Protein AF-A0A6P0NFS7-F1 (afdb_monomer_lite)

Radius of gyration: 11.53 Å; chains: 1; bounding box: 22×24×28 Å

Structure (mmCIF, N/CA/C/O backbone):
data_AF-A0A6P0NFS7-F1
#
_entry.id   AF-A0A6P0NFS7-F1
#
loop_
_atom_site.group_PDB
_atom_site.id
_atom_site.type_symbol
_atom_site.label_atom_id
_atom_site.label_alt_id
_atom_site.label_comp_id
_atom_site.label_asym_id
_atom_site.label_entity_id
_ato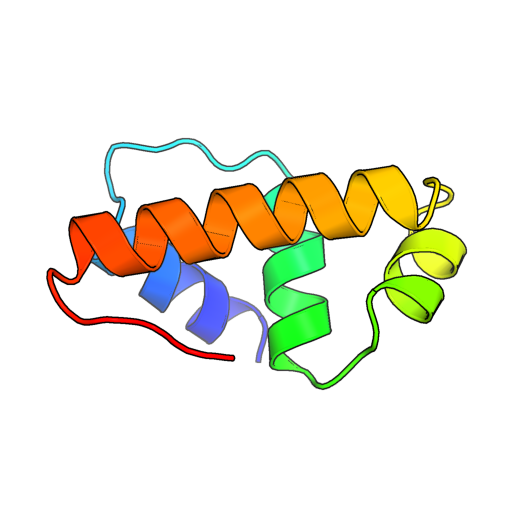m_site.label_seq_id
_atom_site.pdbx_PDB_ins_code
_atom_site.Cartn_x
_atom_site.Cartn_y
_atom_site.Cartn_z
_atom_site.occupancy
_atom_site.B_iso_or_equiv
_atom_site.auth_seq_id
_atom_site.auth_comp_id
_atom_site.auth_asym_id
_atom_site.auth_atom_id
_atom_site.pdbx_PDB_model_num
ATOM 1 N N . MET A 1 1 ? 11.384 -4.127 9.193 1.00 57.22 1 MET A N 1
ATOM 2 C CA . MET A 1 1 ? 11.327 -3.700 7.775 1.00 57.22 1 MET A CA 1
ATOM 3 C C . MET A 1 1 ? 10.078 -4.219 7.056 1.00 57.22 1 MET A C 1
ATOM 5 O O . MET A 1 1 ? 9.246 -3.381 6.762 1.00 57.22 1 MET A O 1
ATOM 9 N N . ALA A 1 2 ? 9.847 -5.529 6.873 1.00 62.59 2 ALA A N 1
ATOM 10 C CA . ALA A 1 2 ? 8.544 -6.031 6.373 1.00 62.59 2 ALA A CA 1
ATOM 11 C C . ALA A 1 2 ? 7.477 -6.201 7.474 1.00 62.59 2 ALA A C 1
ATOM 13 O O . ALA A 1 2 ? 6.303 -5.902 7.278 1.00 62.59 2 ALA A O 1
ATOM 14 N N . ASP A 1 3 ? 7.917 -6.632 8.657 1.00 65.81 3 ASP A N 1
ATOM 15 C CA . ASP A 1 3 ? 7.056 -6.901 9.815 1.00 65.81 3 ASP A CA 1
ATOM 16 C C . ASP A 1 3 ? 6.310 -5.644 10.304 1.00 65.81 3 ASP A C 1
ATOM 18 O O . ASP A 1 3 ? 5.117 -5.675 10.575 1.00 65.81 3 ASP A O 1
ATOM 22 N N . GLU A 1 4 ? 6.987 -4.491 10.300 1.00 74.81 4 GLU A N 1
ATOM 23 C CA . GLU A 1 4 ? 6.390 -3.199 10.665 1.00 74.81 4 GLU A CA 1
ATOM 24 C C . GLU A 1 4 ? 5.330 -2.744 9.659 1.00 74.81 4 GLU A C 1
ATOM 26 O O . GLU A 1 4 ? 4.299 -2.198 10.044 1.00 74.81 4 GLU A O 1
ATOM 31 N N . ALA A 1 5 ? 5.567 -2.988 8.369 1.00 76.06 5 ALA A N 1
ATOM 32 C CA . ALA A 1 5 ? 4.617 -2.660 7.319 1.00 76.06 5 ALA A CA 1
ATOM 33 C C . ALA A 1 5 ? 3.330 -3.492 7.494 1.00 76.06 5 ALA A C 1
ATOM 35 O O . ALA A 1 5 ? 2.219 -2.960 7.464 1.00 76.06 5 ALA A O 1
ATOM 36 N N . LEU A 1 6 ? 3.479 -4.785 7.782 1.00 75.94 6 LEU A N 1
ATOM 37 C CA . LEU A 1 6 ? 2.362 -5.673 8.095 1.00 75.94 6 LEU A CA 1
ATOM 38 C C . LEU A 1 6 ? 1.620 -5.282 9.375 1.00 75.94 6 LEU A C 1
ATOM 40 O O . LEU A 1 6 ? 0.393 -5.239 9.366 1.00 75.94 6 LEU A O 1
ATOM 44 N N . ALA A 1 7 ? 2.336 -4.909 10.436 1.00 80.38 7 ALA A N 1
ATOM 45 C CA . ALA A 1 7 ? 1.728 -4.449 11.685 1.00 80.38 7 ALA A CA 1
ATOM 46 C C . ALA A 1 7 ? 0.886 -3.171 11.501 1.00 80.38 7 ALA A C 1
ATOM 48 O O . ALA A 1 7 ? -0.165 -3.012 12.130 1.00 80.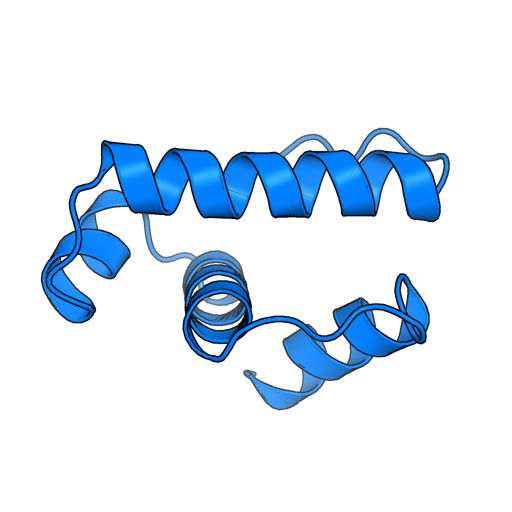38 7 ALA A O 1
ATOM 49 N N . VAL A 1 8 ? 1.317 -2.267 10.613 1.00 80.69 8 VAL A N 1
ATOM 50 C CA . VAL A 1 8 ? 0.541 -1.078 10.228 1.00 80.69 8 VAL A CA 1
ATOM 51 C C . VAL A 1 8 ? -0.731 -1.481 9.477 1.00 80.69 8 VAL A C 1
ATOM 53 O O . VAL A 1 8 ? -1.802 -0.951 9.772 1.00 80.69 8 VAL A O 1
ATOM 56 N N . LEU A 1 9 ? -0.647 -2.431 8.541 1.00 76.94 9 LEU A N 1
ATOM 57 C CA . LEU A 1 9 ? -1.820 -2.931 7.819 1.00 76.94 9 LEU A CA 1
ATOM 58 C C . LEU A 1 9 ? -2.816 -3.635 8.745 1.00 76.94 9 LEU A C 1
ATOM 60 O O . LEU A 1 9 ? -4.007 -3.356 8.642 1.00 76.94 9 LEU A O 1
ATOM 64 N N . ASP A 1 10 ? -2.340 -4.470 9.665 1.00 78.62 10 ASP A N 1
ATOM 65 C CA . ASP A 1 10 ? -3.164 -5.183 10.647 1.00 78.62 10 ASP A CA 1
ATOM 66 C C . ASP A 1 10 ? -3.859 -4.211 11.616 1.00 78.62 10 ASP A C 1
ATOM 68 O O . ASP A 1 10 ? -5.055 -4.316 11.873 1.00 78.6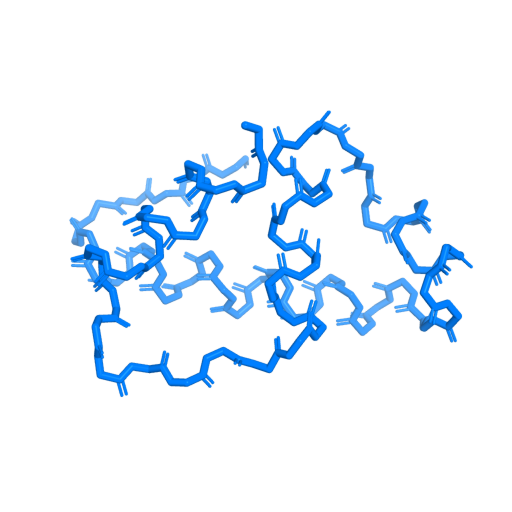2 10 ASP A O 1
ATOM 72 N N . THR A 1 11 ? -3.152 -3.162 12.050 1.00 79.62 11 THR A N 1
ATOM 73 C CA . THR A 1 11 ? -3.727 -2.092 12.883 1.00 79.62 11 THR A CA 1
ATOM 74 C C . THR A 1 11 ? -4.848 -1.332 12.173 1.00 79.62 11 THR A C 1
ATOM 76 O O . THR A 1 11 ? -5.831 -0.932 12.800 1.00 79.62 11 THR A O 1
ATOM 79 N N . ILE A 1 12 ? -4.695 -1.072 10.873 1.00 78.06 12 ILE A N 1
ATOM 80 C CA . ILE A 1 12 ? -5.622 -0.215 10.123 1.00 78.06 12 ILE A CA 1
ATOM 81 C C . ILE A 1 12 ? -6.779 -1.027 9.524 1.00 78.06 12 ILE A C 1
ATOM 83 O O . ILE A 1 12 ? -7.904 -0.531 9.429 1.00 78.06 12 ILE A O 1
ATOM 87 N N . LEU A 1 13 ? -6.512 -2.260 9.098 1.00 76.31 13 LEU A N 1
ATOM 88 C CA . LEU A 1 13 ? -7.439 -3.146 8.398 1.00 76.31 13 LEU A CA 1
ATOM 89 C C . LEU A 1 13 ? -7.365 -4.582 8.965 1.00 76.31 13 LEU A C 1
ATOM 91 O O . LEU A 1 13 ? -7.040 -5.507 8.222 1.00 76.31 13 LEU A O 1
ATOM 95 N N . PRO A 1 14 ? -7.733 -4.794 10.244 1.00 70.00 14 PRO A N 1
ATOM 96 C CA . PRO A 1 14 ? -7.644 -6.107 10.900 1.00 70.00 14 PRO A CA 1
ATOM 97 C C . PRO A 1 14 ? -8.588 -7.161 10.295 1.00 70.00 14 PRO A C 1
ATOM 99 O O . PRO A 1 14 ? -8.361 -8.358 10.421 1.00 70.00 14 PRO A O 1
ATOM 102 N N . ASP A 1 15 ? -9.654 -6.726 9.618 1.00 70.44 15 ASP A N 1
ATOM 103 C CA . ASP A 1 15 ? -10.655 -7.607 8.996 1.00 70.44 15 ASP A CA 1
ATOM 104 C C . ASP A 1 15 ? -10.338 -7.921 7.521 1.00 70.44 15 ASP A C 1
ATOM 106 O O . ASP A 1 15 ? -11.111 -8.577 6.821 1.00 70.44 15 ASP A O 1
ATOM 110 N N . TYR A 1 16 ? -9.217 -7.411 6.999 1.00 70.19 16 TYR A N 1
ATOM 111 C CA . TYR A 1 16 ? -8.885 -7.538 5.588 1.00 70.19 16 TYR A CA 1
ATOM 112 C C . TYR A 1 16 ? -7.713 -8.488 5.371 1.00 70.19 16 TYR A C 1
ATOM 114 O O . TYR A 1 16 ? -6.570 -8.211 5.719 1.00 70.19 16 TYR A O 1
ATOM 122 N N . SER A 1 17 ? -8.002 -9.601 4.704 1.00 67.38 17 SER A N 1
ATOM 123 C CA . SER A 1 17 ? -6.988 -10.529 4.220 1.00 67.38 17 SER A CA 1
ATOM 124 C C . SER A 1 17 ? -6.320 -9.935 2.983 1.00 67.38 17 SER A C 1
ATOM 126 O O . SER A 1 17 ? -6.830 -10.016 1.860 1.00 67.38 17 SER A O 1
ATOM 128 N N . PHE A 1 18 ? -5.164 -9.312 3.189 1.00 72.69 18 PHE A N 1
ATOM 129 C CA . PHE A 1 18 ? -4.286 -8.959 2.086 1.00 72.69 18 PHE A CA 1
ATOM 130 C C . PHE A 1 18 ? -3.799 -10.244 1.413 1.00 72.69 18 PHE A C 1
ATOM 132 O O . PHE A 1 18 ? -3.529 -11.254 2.054 1.00 72.69 18 PHE A O 1
ATOM 139 N N . SER A 1 19 ? -3.735 -10.233 0.085 1.00 77.00 19 SER A N 1
ATOM 140 C CA . SER A 1 19 ? -3.050 -11.305 -0.634 1.00 77.00 19 SER A CA 1
ATOM 141 C C . SER A 1 19 ? -1.542 -11.111 -0.502 1.00 77.00 19 SER A C 1
ATOM 143 O O . SER A 1 19 ? -1.090 -9.969 -0.492 1.00 77.00 19 SER A O 1
ATOM 145 N N . ASN A 1 20 ? -0.772 -12.198 -0.571 1.00 79.25 20 ASN A N 1
ATOM 146 C CA . ASN A 1 20 ? 0.698 -12.180 -0.536 1.00 79.25 20 ASN A CA 1
ATOM 147 C C . ASN A 1 20 ? 1.310 -11.095 -1.447 1.00 79.25 20 ASN A C 1
ATOM 149 O O . ASN A 1 20 ? 2.298 -10.451 -1.109 1.00 79.25 20 ASN A O 1
ATOM 153 N N . LEU A 1 21 ? 0.682 -10.845 -2.603 1.00 81.62 21 LEU A N 1
ATOM 154 C CA . LEU A 1 21 ? 1.065 -9.771 -3.516 1.00 81.62 21 LEU A CA 1
ATOM 155 C C . LEU A 1 21 ? 0.816 -8.364 -2.953 1.00 81.62 21 LEU A C 1
ATOM 157 O O . LEU A 1 21 ? 1.661 -7.498 -3.107 1.00 81.62 21 LEU A O 1
ATOM 161 N N . GLN A 1 22 ? -0.337 -8.111 -2.338 1.00 81.75 22 GLN A N 1
ATOM 162 C CA . GLN A 1 22 ? -0.663 -6.820 -1.725 1.00 81.75 22 GLN A CA 1
ATOM 163 C C . GLN A 1 22 ? 0.313 -6.477 -0.597 1.00 81.75 22 GLN A C 1
ATOM 165 O O . GLN A 1 22 ? 0.789 -5.345 -0.535 1.00 81.75 22 GLN A O 1
ATOM 170 N N . GLU A 1 23 ? 0.650 -7.462 0.234 1.00 84.25 23 GLU A N 1
ATOM 171 C CA . GLU A 1 23 ? 1.641 -7.326 1.307 1.00 84.25 23 GLU A CA 1
ATOM 172 C C . GLU A 1 23 ? 3.035 -7.068 0.732 1.00 84.25 23 GLU A C 1
ATOM 174 O O . GLU A 1 23 ? 3.718 -6.147 1.170 1.00 84.25 23 GLU A O 1
ATOM 179 N N . THR A 1 24 ? 3.420 -7.813 -0.311 1.00 84.12 24 THR A N 1
ATOM 180 C CA . THR A 1 24 ? 4.703 -7.621 -1.005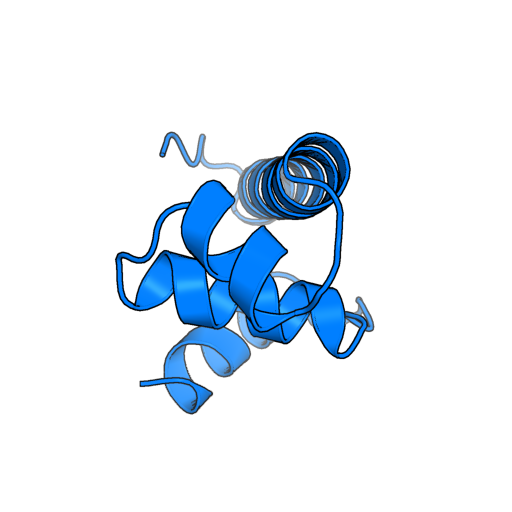 1.00 84.12 24 THR A CA 1
ATOM 181 C C . THR A 1 24 ? 4.785 -6.229 -1.623 1.00 84.12 24 THR A C 1
ATOM 183 O O . THR A 1 24 ? 5.740 -5.507 -1.376 1.00 84.12 24 THR A O 1
ATOM 186 N N . VAL A 1 25 ? 3.765 -5.797 -2.371 1.00 85.50 25 VAL A N 1
ATOM 187 C CA . VAL A 1 25 ? 3.719 -4.455 -2.972 1.00 85.50 25 VAL A CA 1
ATOM 188 C C . VAL A 1 25 ? 3.804 -3.379 -1.901 1.00 85.50 25 VAL A C 1
ATOM 190 O O . VAL A 1 25 ? 4.509 -2.392 -2.093 1.00 85.50 25 VAL A O 1
ATOM 193 N N . PHE A 1 26 ? 3.100 -3.552 -0.783 1.00 83.88 26 PHE A N 1
ATOM 194 C CA . PHE A 1 26 ? 3.158 -2.603 0.319 1.00 83.88 26 PHE A CA 1
ATOM 195 C C . PHE A 1 26 ? 4.549 -2.551 0.950 1.00 83.88 26 PHE A C 1
ATOM 197 O O . PHE A 1 26 ? 5.086 -1.458 1.092 1.00 83.88 26 PHE A O 1
ATOM 204 N N . CYS A 1 27 ? 5.146 -3.703 1.258 1.00 84.00 27 CYS A N 1
ATOM 205 C CA . CYS A 1 27 ? 6.491 -3.803 1.817 1.00 84.00 27 CYS A CA 1
ATOM 206 C C . CYS A 1 27 ? 7.538 -3.184 0.887 1.00 84.00 27 CYS A C 1
ATOM 208 O O . CYS A 1 27 ? 8.298 -2.322 1.304 1.00 84.00 27 CYS A O 1
ATOM 210 N N . GLU A 1 28 ? 7.522 -3.532 -0.397 1.00 85.62 28 GLU A N 1
ATOM 211 C CA . GLU A 1 28 ? 8.486 -3.008 -1.361 1.00 85.62 28 GLU A CA 1
ATOM 212 C C . GLU A 1 28 ? 8.334 -1.486 -1.540 1.00 85.62 28 GLU A C 1
ATOM 214 O O . GLU A 1 28 ? 9.318 -0.750 -1.602 1.00 85.62 28 GLU A O 1
ATOM 219 N N . VAL A 1 29 ? 7.091 -0.988 -1.580 1.00 84.31 29 VAL A N 1
ATOM 220 C CA . VAL A 1 29 ? 6.808 0.455 -1.593 1.00 84.31 29 VAL A CA 1
ATOM 221 C C . VAL A 1 29 ? 7.293 1.127 -0.310 1.00 84.31 29 VAL A C 1
ATOM 223 O O . VAL A 1 29 ? 7.795 2.251 -0.372 1.00 84.31 29 VAL A O 1
ATOM 226 N N . TRP A 1 30 ? 7.121 0.468 0.833 1.00 83.38 30 TRP A N 1
ATOM 227 C CA . TRP A 1 30 ? 7.570 0.936 2.141 1.00 83.38 30 TRP A CA 1
ATOM 228 C C . TRP A 1 30 ? 9.098 1.007 2.221 1.00 83.38 30 TRP A C 1
ATOM 230 O O . TRP A 1 30 ? 9.646 1.946 2.791 1.00 83.38 30 TRP A O 1
ATOM 240 N N . GLU A 1 31 ? 9.788 0.076 1.564 1.00 82.88 31 GLU A N 1
ATOM 241 C CA . GLU A 1 31 ? 11.244 0.070 1.388 1.00 82.88 31 GLU A CA 1
ATOM 242 C C . GLU A 1 31 ? 11.744 1.110 0.366 1.00 82.88 31 GLU A C 1
ATOM 244 O O . GLU A 1 31 ? 12.948 1.275 0.184 1.00 82.88 31 GLU A O 1
ATOM 249 N N . GLY A 1 32 ? 10.839 1.854 -0.279 1.00 82.81 32 GLY A N 1
ATOM 250 C CA . GLY A 1 32 ? 11.173 2.921 -1.224 1.00 82.81 32 GLY A CA 1
ATOM 251 C C . GLY A 1 32 ? 11.317 2.465 -2.676 1.00 82.81 32 GLY A C 1
ATOM 252 O O . GLY A 1 32 ? 11.709 3.268 -3.526 1.00 82.81 32 GLY A O 1
ATOM 253 N N . LYS A 1 33 ? 10.969 1.212 -2.994 1.00 85.19 33 LYS A N 1
ATOM 254 C CA . LYS A 1 33 ? 10.979 0.716 -4.374 1.00 85.19 33 LYS A CA 1
ATOM 255 C C . LYS A 1 33 ? 9.825 1.302 -5.178 1.00 85.19 33 LYS A C 1
ATOM 257 O O . LYS A 1 33 ? 8.740 1.618 -4.673 1.00 85.19 33 LYS A O 1
ATOM 262 N N . THR A 1 34 ? 10.058 1.450 -6.477 1.00 86.50 34 THR A N 1
ATOM 263 C CA . THR A 1 34 ? 9.037 1.955 -7.398 1.00 86.50 34 THR A CA 1
ATOM 264 C C . THR A 1 34 ? 8.114 0.833 -7.865 1.00 86.50 34 THR A C 1
ATOM 266 O O . THR A 1 34 ? 8.508 -0.325 -7.947 1.00 86.50 34 THR A O 1
ATOM 269 N N . TYR A 1 35 ? 6.880 1.174 -8.248 1.00 85.25 35 TYR A N 1
ATOM 270 C CA . TYR A 1 35 ? 5.930 0.193 -8.789 1.00 85.25 35 TYR A CA 1
ATOM 271 C C . TYR A 1 35 ? 6.460 -0.548 -10.028 1.00 85.25 35 TYR A C 1
ATOM 273 O O . TYR A 1 35 ? 6.036 -1.670 -10.279 1.00 85.25 35 TYR A O 1
ATOM 281 N N . ALA A 1 36 ? 7.386 0.061 -10.779 1.00 85.69 36 ALA A N 1
ATOM 282 C CA . ALA A 1 36 ? 8.055 -0.575 -11.909 1.00 85.69 36 ALA A CA 1
ATOM 283 C C . ALA A 1 36 ? 8.996 -1.702 -11.455 1.00 85.69 36 ALA A C 1
ATOM 285 O O . ALA A 1 36 ? 8.875 -2.817 -11.946 1.00 85.69 36 ALA A O 1
ATOM 286 N N . GLU A 1 37 ? 9.855 -1.448 -10.464 1.00 88.19 37 GLU A N 1
ATOM 287 C CA . GLU A 1 37 ? 10.774 -2.472 -9.947 1.00 88.19 37 GLU A CA 1
ATOM 288 C C . GLU A 1 37 ? 10.033 -3.630 -9.282 1.00 88.19 37 GLU A C 1
ATOM 290 O O . GLU A 1 37 ? 10.407 -4.788 -9.433 1.00 88.19 37 GLU A O 1
ATOM 295 N N . ILE A 1 38 ? 8.933 -3.333 -8.591 1.00 87.62 38 ILE A N 1
ATOM 296 C CA . ILE A 1 38 ? 8.088 -4.354 -7.964 1.00 87.62 38 ILE A CA 1
ATOM 297 C C . ILE A 1 38 ? 7.406 -5.218 -9.027 1.00 87.62 38 ILE A C 1
ATOM 299 O O . ILE A 1 38 ? 7.298 -6.431 -8.866 1.00 87.62 38 ILE A O 1
ATOM 303 N N . ALA A 1 39 ? 6.949 -4.598 -10.116 1.00 88.06 39 ALA A N 1
ATOM 304 C CA . ALA A 1 39 ? 6.352 -5.289 -11.250 1.00 88.06 39 ALA A CA 1
ATOM 305 C C . ALA A 1 39 ? 7.357 -6.238 -11.912 1.00 88.06 39 ALA A C 1
ATOM 307 O O . ALA A 1 39 ? 7.040 -7.410 -12.101 1.00 88.06 39 ALA A O 1
ATOM 308 N N . GLU A 1 40 ? 8.582 -5.774 -12.159 1.00 8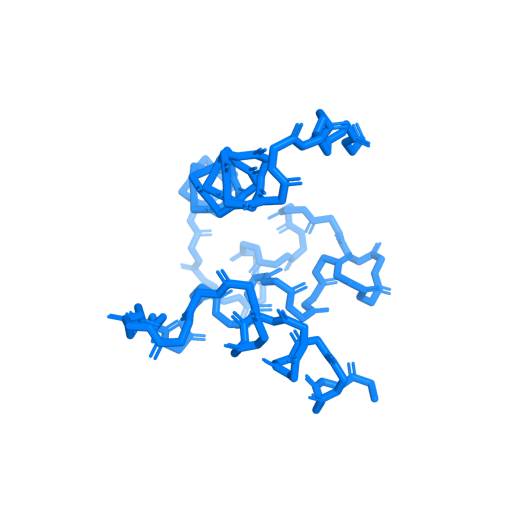7.81 40 GLU A N 1
ATOM 309 C CA . GLU A 1 40 ? 9.659 -6.616 -12.689 1.00 87.81 40 GLU A CA 1
ATOM 310 C C . GLU A 1 40 ? 10.052 -7.739 -11.719 1.00 87.81 40 GLU A C 1
ATOM 312 O O . GLU A 1 40 ? 10.156 -8.893 -12.128 1.00 87.81 40 GLU A O 1
ATOM 317 N N . SER A 1 41 ? 10.189 -7.430 -10.429 1.00 84.06 41 SER A N 1
ATOM 318 C CA . SER A 1 41 ? 10.561 -8.390 -9.380 1.00 84.06 41 SER A CA 1
ATOM 319 C C . SER A 1 41 ? 9.505 -9.485 -9.185 1.00 84.06 41 SER A C 1
ATOM 321 O O . SER A 1 41 ? 9.831 -10.664 -9.052 1.00 84.06 41 SER A O 1
ATOM 323 N N . CYS A 1 42 ? 8.222 -9.118 -9.214 1.00 81.44 42 CYS A N 1
ATOM 324 C CA . CYS A 1 42 ? 7.121 -10.060 -9.025 1.00 81.44 42 CYS A CA 1
ATOM 325 C C . CYS A 1 42 ? 6.605 -10.677 -10.342 1.00 81.44 42 CYS A C 1
ATOM 327 O O . CYS A 1 42 ? 5.736 -11.546 -10.295 1.00 81.44 42 CYS A O 1
ATOM 329 N N . GLY A 1 43 ? 7.099 -10.236 -11.504 1.00 83.75 43 GLY A N 1
ATOM 330 C CA . GLY A 1 43 ? 6.635 -10.690 -12.821 1.00 83.75 43 GLY 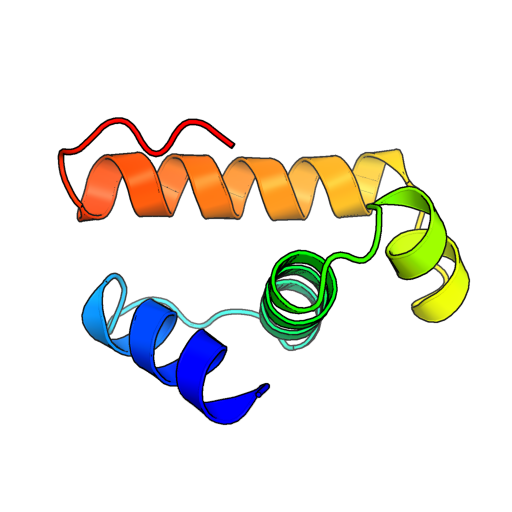A CA 1
ATOM 331 C C . GLY A 1 43 ? 5.217 -10.233 -13.189 1.00 83.75 43 GLY A C 1
ATOM 332 O O . GLY A 1 43 ? 4.550 -10.884 -13.993 1.00 83.75 43 GLY A O 1
ATOM 333 N N . TYR A 1 44 ? 4.738 -9.137 -12.596 1.00 86.69 44 TYR A N 1
ATOM 334 C CA . TYR A 1 44 ? 3.440 -8.537 -12.922 1.00 86.69 44 TYR A CA 1
ATOM 335 C C . TYR A 1 44 ? 3.608 -7.321 -13.829 1.00 86.69 44 TYR A C 1
ATOM 337 O O . TYR A 1 44 ? 4.687 -6.757 -13.962 1.00 86.69 44 TYR A O 1
ATOM 345 N N . GLU A 1 45 ? 2.512 -6.857 -14.424 1.00 87.19 45 GLU A N 1
ATOM 346 C CA . GLU A 1 45 ? 2.523 -5.580 -15.130 1.00 87.19 45 GLU A CA 1
ATOM 347 C C . GLU A 1 45 ? 2.574 -4.395 -14.159 1.00 87.19 45 GLU A C 1
ATOM 349 O O . GLU A 1 45 ? 1.890 -4.379 -13.131 1.00 87.19 45 GLU A O 1
ATOM 354 N N . HIS A 1 46 ? 3.306 -3.341 -14.538 1.00 86.94 46 HIS A N 1
ATOM 355 C CA . HIS A 1 46 ? 3.352 -2.077 -13.794 1.00 86.94 46 HIS A CA 1
ATOM 356 C C . HIS A 1 46 ? 1.943 -1.573 -13.474 1.00 86.94 46 HIS A C 1
ATOM 358 O O . HIS A 1 46 ? 1.658 -1.228 -12.328 1.00 86.94 46 HIS A O 1
ATOM 364 N N . SER A 1 47 ? 1.050 -1.543 -14.471 1.00 87.62 47 SER A N 1
ATOM 365 C CA . SER A 1 47 ? -0.334 -1.096 -14.280 1.00 87.62 47 SER A CA 1
ATOM 366 C C . SER A 1 47 ? -1.042 -1.900 -13.197 1.00 87.62 47 SER A C 1
ATOM 368 O O . SER A 1 47 ? -1.728 -1.305 -12.377 1.00 87.62 47 SER A O 1
ATOM 370 N N . TYR A 1 48 ? -0.818 -3.215 -13.130 1.00 88.12 48 TYR A N 1
ATOM 371 C CA . TYR A 1 48 ? -1.415 -4.071 -12.109 1.00 88.12 48 TYR A CA 1
ATOM 372 C C . TYR A 1 48 ? -0.881 -3.751 -10.710 1.00 88.12 48 TYR A C 1
ATOM 374 O O . TYR A 1 48 ? -1.668 -3.521 -9.795 1.00 88.12 48 TYR A O 1
ATOM 382 N N . ILE A 1 49 ? 0.440 -3.637 -10.546 1.00 87.81 49 ILE A N 1
ATOM 383 C CA . ILE A 1 49 ? 1.059 -3.249 -9.268 1.00 87.81 49 ILE A CA 1
ATOM 384 C C . ILE A 1 49 ? 0.596 -1.860 -8.816 1.00 87.81 49 ILE A C 1
ATOM 386 O O . ILE A 1 49 ? 0.303 -1.646 -7.638 1.00 87.81 49 ILE A O 1
ATOM 390 N N . ARG A 1 50 ? 0.482 -0.915 -9.753 1.00 86.31 50 ARG A N 1
ATOM 391 C CA . ARG A 1 50 ? -0.038 0.426 -9.486 1.00 86.31 50 ARG A CA 1
ATOM 392 C C . ARG A 1 50 ? -1.497 0.380 -9.040 1.00 86.31 50 ARG A C 1
ATOM 394 O O . ARG A 1 50 ? -1.843 1.085 -8.098 1.00 86.31 50 ARG A O 1
ATOM 401 N N . ASP A 1 51 ? -2.328 -0.442 -9.674 1.00 88.44 51 ASP A N 1
ATOM 402 C CA . ASP A 1 51 ? -3.736 -0.629 -9.308 1.00 88.44 51 ASP A CA 1
ATOM 403 C C . ASP A 1 51 ? -3.870 -1.233 -7.904 1.00 88.44 51 ASP A C 1
ATOM 405 O O . ASP A 1 51 ? -4.652 -0.755 -7.078 1.00 88.44 51 ASP A O 1
ATOM 409 N N . VAL A 1 52 ? -3.055 -2.252 -7.615 1.00 86.19 52 VAL A N 1
ATOM 410 C CA . VAL A 1 52 ? -2.970 -2.913 -6.309 1.00 86.19 52 VAL A CA 1
ATOM 411 C C . VAL A 1 52 ? -2.547 -1.911 -5.236 1.00 86.19 52 VAL A C 1
ATOM 413 O O . VAL A 1 52 ? -3.253 -1.754 -4.240 1.00 86.19 52 VAL A O 1
ATOM 416 N N . GLY A 1 53 ? -1.456 -1.176 -5.461 1.00 84.69 53 GLY A N 1
ATOM 417 C CA . GLY A 1 53 ? -0.976 -0.143 -4.545 1.00 84.69 53 GLY A CA 1
ATOM 418 C C . GLY A 1 53 ? -1.982 0.993 -4.357 1.00 84.69 53 GLY A C 1
ATOM 419 O O . GLY A 1 53 ? -2.204 1.434 -3.232 1.00 84.69 53 GLY A O 1
ATOM 420 N N . PHE A 1 54 ? -2.646 1.441 -5.426 1.00 84.56 54 PHE A N 1
ATOM 421 C CA . PHE A 1 54 ? -3.666 2.489 -5.355 1.00 84.56 54 PHE A CA 1
ATOM 422 C C . PHE A 1 54 ? -4.879 2.048 -4.532 1.00 84.56 54 PHE A C 1
ATOM 424 O O . PHE A 1 54 ? -5.316 2.787 -3.651 1.00 84.56 54 PHE A O 1
ATOM 431 N N . LYS A 1 55 ? -5.383 0.827 -4.752 1.00 83.50 55 LYS A N 1
ATOM 432 C CA . LYS A 1 55 ? -6.460 0.241 -3.936 1.00 83.50 55 LYS A CA 1
ATOM 433 C C . LYS A 1 55 ? -6.062 0.144 -2.467 1.00 83.50 55 LYS A C 1
ATOM 435 O O . LYS A 1 55 ? -6.894 0.419 -1.603 1.00 83.50 55 LYS A O 1
ATOM 440 N N . LEU A 1 56 ? -4.808 -0.209 -2.188 1.00 81.88 56 LEU A N 1
ATOM 441 C CA . LEU A 1 56 ? -4.274 -0.288 -0.831 1.00 81.88 56 LEU A CA 1
ATOM 442 C C . LEU A 1 56 ? -4.252 1.095 -0.161 1.00 81.88 56 LEU A C 1
ATOM 444 O O . LEU A 1 56 ? -4.855 1.271 0.896 1.00 81.88 56 LEU A O 1
ATOM 448 N N . TRP A 1 57 ? -3.662 2.101 -0.815 1.00 81.75 57 TRP A N 1
ATOM 449 C CA . TRP A 1 57 ? -3.608 3.478 -0.308 1.00 81.75 57 TRP A CA 1
ATOM 450 C C . TRP A 1 57 ? -4.984 4.116 -0.154 1.00 81.75 57 TRP A C 1
ATOM 452 O O . TRP A 1 57 ? -5.236 4.810 0.829 1.00 81.75 57 TRP A O 1
ATOM 462 N N . GLN A 1 58 ? -5.898 3.866 -1.089 1.00 82.44 58 GLN A N 1
ATOM 463 C CA . GLN A 1 58 ? -7.266 4.362 -0.998 1.00 82.44 58 GLN A CA 1
ATOM 464 C C . GLN A 1 58 ? -7.973 3.791 0.236 1.00 82.44 58 GLN A C 1
ATOM 466 O O . GLN A 1 58 ? -8.640 4.532 0.954 1.00 82.44 58 GLN A O 1
ATOM 471 N N . ARG A 1 59 ? -7.797 2.497 0.522 1.00 78.69 59 ARG A N 1
ATOM 472 C CA . ARG A 1 59 ? -8.371 1.857 1.714 1.00 78.69 59 ARG A CA 1
ATOM 473 C C . ARG A 1 59 ? -7.721 2.344 2.997 1.00 78.69 59 ARG A C 1
ATOM 475 O O . ARG A 1 59 ? -8.446 2.667 3.929 1.00 78.69 59 ARG A O 1
ATOM 482 N N . LEU A 1 60 ? -6.395 2.459 3.021 1.00 78.50 60 LEU A N 1
ATOM 483 C CA . LEU A 1 60 ? -5.651 3.058 4.130 1.00 78.50 60 LEU A CA 1
ATOM 484 C C . LEU A 1 60 ? -6.174 4.464 4.435 1.00 78.50 60 LEU A C 1
ATOM 486 O O . LEU A 1 60 ? -6.500 4.759 5.576 1.00 78.50 60 LEU A O 1
ATOM 490 N N . SER A 1 61 ? -6.347 5.299 3.410 1.00 80.56 61 SER A N 1
ATOM 491 C CA . SER A 1 61 ? -6.893 6.656 3.531 1.00 80.56 61 SER A CA 1
ATOM 492 C C . SER A 1 61 ? -8.316 6.677 4.109 1.00 80.56 61 SER A C 1
ATOM 494 O O . SER A 1 61 ? -8.643 7.503 4.963 1.00 80.56 61 SER A O 1
ATOM 496 N N . VAL A 1 62 ? -9.165 5.727 3.700 1.00 79.12 62 VAL A N 1
ATOM 497 C CA . VAL A 1 62 ? -10.525 5.572 4.243 1.00 79.12 62 VAL A CA 1
ATOM 498 C C . VAL A 1 62 ? -10.500 5.098 5.700 1.00 79.12 62 VAL A C 1
ATOM 500 O O . VAL A 1 62 ? -11.198 5.669 6.537 1.00 79.12 62 VAL A O 1
ATOM 503 N N . ALA A 1 63 ? -9.697 4.083 6.013 1.00 76.31 63 ALA A N 1
ATOM 504 C CA . ALA A 1 63 ? -9.625 3.467 7.335 1.00 76.31 63 ALA A CA 1
ATOM 505 C C . ALA A 1 63 ? -8.968 4.388 8.375 1.00 76.31 63 ALA A C 1
ATOM 507 O O . ALA A 1 63 ? -9.484 4.542 9.480 1.00 76.31 63 ALA A O 1
ATOM 508 N N . LEU A 1 64 ? -7.902 5.095 7.993 1.00 71.56 64 LEU A N 1
ATOM 509 C CA . LEU A 1 64 ? -7.254 6.111 8.825 1.00 71.56 64 LEU A CA 1
ATOM 510 C C . LEU A 1 64 ? -8.103 7.383 8.973 1.00 71.56 64 LEU A C 1
ATOM 512 O O . LEU A 1 64 ? -7.759 8.248 9.778 1.00 71.56 64 LEU A O 1
ATOM 516 N N . LYS A 1 65 ? -9.178 7.544 8.179 1.00 67.62 65 LYS A N 1
ATOM 517 C CA . LYS A 1 65 ? -9.950 8.797 8.025 1.00 67.62 65 LYS A CA 1
ATOM 518 C C . LYS A 1 65 ? -9.074 10.036 7.782 1.00 67.62 65 LYS A C 1
ATOM 520 O O . LYS A 1 65 ? -9.519 11.170 7.953 1.00 67.62 65 LYS A O 1
ATOM 525 N N . GLN A 1 66 ? -7.830 9.822 7.379 1.00 58.38 66 GLN A N 1
ATOM 526 C CA . GLN A 1 66 ? -6.838 10.835 7.087 1.00 58.38 66 GLN A CA 1
ATOM 527 C C . GLN A 1 66 ? -6.378 10.599 5.665 1.00 58.38 66 GLN A C 1
ATOM 529 O O . GLN A 1 66 ? -6.154 9.465 5.248 1.00 58.38 66 GLN A O 1
ATOM 534 N N . LYS A 1 67 ? -6.259 11.686 4.908 1.00 48.66 67 LYS A N 1
ATOM 535 C CA . LYS A 1 67 ? -5.858 11.625 3.512 1.00 48.66 67 LYS A CA 1
ATOM 536 C C . LYS A 1 67 ? -4.404 11.162 3.451 1.00 48.66 67 LYS A C 1
ATOM 538 O O . LYS A 1 67 ? -3.497 11.969 3.619 1.00 48.66 67 LYS A O 1
ATOM 543 N N . VAL A 1 68 ? -4.188 9.869 3.227 1.00 55.44 68 VAL A N 1
ATOM 544 C CA . VAL A 1 68 ? -2.845 9.336 3.000 1.00 55.44 68 VAL A CA 1
ATOM 545 C C . VAL A 1 68 ? -2.455 9.693 1.573 1.00 55.44 68 VAL A C 1
ATOM 547 O O . VAL A 1 68 ? -2.815 9.012 0.614 1.00 55.44 68 VAL A O 1
ATOM 550 N N . THR A 1 69 ? -1.809 10.843 1.417 1.00 43.41 69 THR A N 1
ATOM 551 C CA . THR A 1 69 ? -1.158 11.243 0.169 1.00 43.41 69 THR A CA 1
ATOM 552 C C . THR A 1 69 ? 0.255 10.676 0.160 1.00 43.41 69 THR A C 1
ATOM 554 O O . THR A 1 69 ? 1.050 11.037 1.025 1.00 43.41 69 THR A O 1
ATOM 557 N N . LYS A 1 70 ? 0.529 9.782 -0.796 1.00 45.00 70 LYS A N 1
ATOM 558 C CA . LYS A 1 70 ? 1.880 9.362 -1.177 1.00 45.00 70 LYS A CA 1
ATOM 559 C C . LYS A 1 70 ? 2.486 10.388 -2.131 1.00 45.00 70 LYS A C 1
ATOM 561 O O . LYS A 1 70 ? 1.710 10.903 -2.972 1.00 45.00 70 LYS A O 1
#

pLDDT: mean 78.36, std 10.3, range [43.41, 88.44]

Foldseek 3Di:
DLVVLVVLCCVQCVPDDDDPLLSQLSSCVVVVHQLVVSCVVVVHDSVVSVVSVVVVQVSSCVSVVHNPDD

Secondary structure (DSSP, 8-state):
-HHHHHHHHHHH-TT----HHHHHHHHHHHTT--HHHHHHHHT--HHHHHHHHHHHHHHHHHHTSS----

Sequence (70 aa):
MADEALAVLDTILPDYSFSNLQETVFCEVWEGKTYAEIAESCGYEHSYIRDVGFKLWQRLSVALKQKVTK